Protein AF-A0A661KHV8-F1 (afdb_monomer_lite)

Sequence (163 aa):
MANWIISQITGVKIHDTGCGLKGYQASLVRGFPIPHGFHRFLPALFGVKGEEVAEVIVKDRRRQHGTSHYGLGRVFEVIRELLTIRFVIRDVRGWFERFKNLRLLTSVASLGCLFYLAISADKLSLAFFLLASILNLLCWTIYLNLGRFLRAQHEGVFKGKEI

pLDDT: mean 84.41, std 11.73, range [30.7, 95.81]

Radius of gyration: 20.06 Å; chains: 1; bounding box: 52×38×56 Å

Foldseek 3Di:
DLLVLLCVLLVADDPDLPDPDDDDDCVQPPLQFFAPPCSSCSCSQSVHHNVNDDDDDDDDDPDPDDDDPDDPVSVVSNVLCSLQVNVNSPPLVVVLVVLVVVLVVLVVQLVVLVVVCVPPVDPVSVVSNVVSVVSSVSSVSNNVVSVSSVCCSVVPRDPPPPD

Secondary structure (DSSP, 8-state):
-HHHHHHHHH----S-TT-S-----HHHHTT-PPPTTGGGGHHHHTT--GGG-------PPPP-SS-----THHHHHHHHHHHHHHHHHHHHHHHHHHHHHHHHHHHHHHHHHHHHHHHH--HHHHHHHHHHHHHHHHHHHHHHHHHHHHHHHHH-S------

Structure (mmCIF, N/CA/C/O backbone):
data_AF-A0A661KHV8-F1
#
_entry.id   AF-A0A661KHV8-F1
#
loop_
_atom_site.group_PDB
_atom_site.id
_atom_site.type_symbol
_atom_site.label_atom_id
_atom_site.label_alt_id
_atom_site.label_comp_id
_atom_site.label_asym_id
_atom_site.label_entity_id
_atom_site.label_seq_id
_atom_site.pdbx_PDB_ins_code
_atom_site.Cartn_x
_atom_site.Cartn_y
_atom_site.Cartn_z
_atom_site.occupancy
_atom_site.B_iso_or_equiv
_atom_site.auth_seq_id
_atom_site.auth_comp_id
_atom_site.auth_asym_id
_atom_site.auth_atom_id
_atom_site.pdbx_PDB_model_num
ATOM 1 N N . MET A 1 1 ? -18.100 -4.942 -7.232 1.00 59.50 1 MET A N 1
ATOM 2 C CA . MET A 1 1 ? -16.777 -5.402 -7.726 1.00 59.50 1 MET A CA 1
ATOM 3 C C . MET A 1 1 ? -15.635 -5.062 -6.766 1.00 59.50 1 MET A C 1
ATOM 5 O O . MET A 1 1 ? -14.955 -5.983 -6.343 1.00 59.50 1 MET A O 1
ATOM 9 N N . ALA A 1 2 ? -15.437 -3.801 -6.358 1.00 67.50 2 ALA A N 1
ATOM 10 C CA . ALA A 1 2 ? -14.323 -3.423 -5.470 1.00 67.50 2 ALA A CA 1
ATOM 11 C C . ALA A 1 2 ? -14.295 -4.178 -4.119 1.00 67.50 2 ALA A C 1
ATOM 13 O O . ALA A 1 2 ? -13.254 -4.719 -3.761 1.00 67.50 2 ALA A O 1
ATOM 14 N N . ASN A 1 3 ? -15.431 -4.304 -3.418 1.00 74.94 3 ASN A N 1
ATOM 15 C CA . ASN A 1 3 ? -15.501 -5.041 -2.141 1.00 74.94 3 ASN A CA 1
ATOM 16 C C . ASN A 1 3 ? -15.137 -6.527 -2.290 1.00 74.94 3 ASN A C 1
ATOM 18 O O . ASN A 1 3 ? -14.4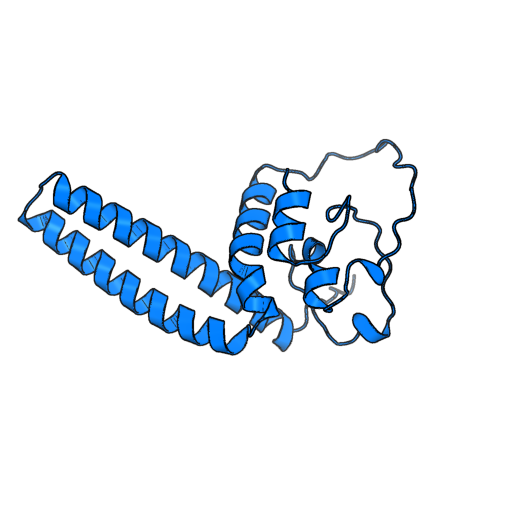59 -7.084 -1.432 1.00 74.94 3 ASN A O 1
ATOM 22 N N . TRP A 1 4 ? -15.505 -7.147 -3.415 1.00 73.88 4 TRP A N 1
ATOM 23 C CA . TRP A 1 4 ? -15.124 -8.528 -3.711 1.00 73.88 4 TRP A CA 1
ATOM 24 C C . TRP A 1 4 ? -13.603 -8.662 -3.851 1.00 73.88 4 TRP A C 1
ATOM 26 O O . TRP A 1 4 ? -13.004 -9.493 -3.176 1.00 73.88 4 TRP A O 1
ATOM 36 N N . ILE A 1 5 ? -12.958 -7.785 -4.629 1.00 73.00 5 ILE A N 1
ATOM 37 C CA . ILE A 1 5 ? -11.494 -7.784 -4.790 1.00 73.00 5 ILE A CA 1
ATOM 38 C C . ILE A 1 5 ? -10.799 -7.585 -3.437 1.00 73.00 5 ILE A C 1
ATOM 40 O O . ILE A 1 5 ? -9.853 -8.303 -3.119 1.00 73.00 5 ILE A O 1
ATOM 44 N N . ILE A 1 6 ? -11.289 -6.644 -2.625 1.00 75.69 6 ILE A N 1
ATOM 45 C CA . ILE A 1 6 ? -10.758 -6.396 -1.282 1.00 75.69 6 ILE A CA 1
ATOM 46 C C . ILE A 1 6 ? -10.872 -7.666 -0.438 1.00 75.69 6 ILE A C 1
ATOM 48 O O . ILE A 1 6 ? -9.860 -8.101 0.096 1.00 75.69 6 ILE A O 1
ATOM 52 N N . SER A 1 7 ? -12.043 -8.310 -0.401 1.00 77.19 7 SER A N 1
ATOM 53 C CA . SER A 1 7 ? -12.255 -9.540 0.374 1.00 77.19 7 SER A CA 1
ATOM 54 C C . SER A 1 7 ? -11.345 -10.698 -0.052 1.00 77.19 7 SER A C 1
ATOM 56 O O . SER A 1 7 ? -10.855 -11.434 0.797 1.00 77.19 7 SER A O 1
ATOM 58 N N . GLN A 1 8 ? -11.054 -10.839 -1.351 1.00 75.88 8 GLN A N 1
ATOM 59 C CA . GLN A 1 8 ? -10.126 -11.858 -1.858 1.00 75.88 8 GLN A CA 1
ATOM 60 C C . GLN A 1 8 ? -8.669 -11.543 -1.504 1.00 75.88 8 GLN A C 1
ATOM 62 O O . GLN A 1 8 ? -7.847 -12.438 -1.324 1.00 75.88 8 GLN A O 1
ATOM 67 N N . ILE A 1 9 ? -8.320 -10.259 -1.435 1.00 72.81 9 ILE A N 1
ATOM 68 C CA . ILE A 1 9 ? -6.963 -9.812 -1.126 1.00 72.81 9 ILE A CA 1
ATOM 69 C C . ILE A 1 9 ? -6.679 -9.866 0.373 1.00 72.81 9 ILE A C 1
ATOM 71 O O . ILE A 1 9 ? -5.558 -10.208 0.748 1.00 72.81 9 ILE A O 1
ATOM 75 N N . THR A 1 10 ? -7.665 -9.535 1.204 1.00 70.94 10 THR A N 1
ATOM 76 C CA . THR A 1 10 ? -7.538 -9.489 2.663 1.00 70.94 10 THR A CA 1
ATOM 77 C C . THR A 1 10 ? -7.944 -10.783 3.356 1.00 70.94 10 THR A C 1
ATOM 79 O O . THR A 1 10 ? -7.564 -10.986 4.502 1.00 70.94 10 THR A O 1
ATOM 82 N N . GLY A 1 11 ? -8.733 -11.638 2.702 1.00 75.38 11 GLY A N 1
ATOM 83 C CA . GLY A 1 11 ? -9.337 -12.824 3.315 1.00 75.38 11 GLY A CA 1
ATOM 84 C C . GLY A 1 11 ? -10.540 -12.519 4.218 1.00 75.38 11 GLY A C 1
ATOM 85 O O . GLY A 1 11 ? -11.152 -13.446 4.744 1.00 75.38 11 GLY A O 1
ATOM 86 N N . VAL A 1 12 ? -10.915 -11.244 4.385 1.00 77.81 12 VAL A N 1
ATOM 87 C CA . VAL A 1 12 ? -12.020 -10.828 5.259 1.00 77.81 12 VAL A CA 1
ATOM 88 C C . VAL A 1 12 ? -13.274 -10.592 4.419 1.00 77.81 12 VAL A C 1
ATOM 90 O O . VAL A 1 12 ? -13.327 -9.669 3.602 1.00 77.81 12 VAL A O 1
ATOM 93 N N . LYS A 1 13 ? -14.291 -11.440 4.602 1.00 78.75 13 LYS A N 1
ATOM 94 C CA . LYS A 1 13 ? -15.576 -11.343 3.894 1.00 78.75 13 LYS A CA 1
ATOM 95 C C . LYS A 1 13 ? -16.471 -10.304 4.576 1.00 78.75 13 LYS A C 1
ATOM 97 O O . LYS A 1 13 ? -17.017 -10.578 5.634 1.00 78.75 13 LYS A O 1
ATOM 102 N N . ILE A 1 14 ? -16.594 -9.126 3.966 1.00 79.75 14 ILE A N 1
ATOM 103 C CA . ILE A 1 14 ? -17.434 -8.002 4.417 1.00 79.75 14 ILE A CA 1
ATOM 104 C C . ILE A 1 14 ? -18.190 -7.475 3.194 1.00 79.75 14 ILE A C 1
ATOM 106 O O . ILE A 1 14 ? -17.586 -7.304 2.128 1.00 79.75 14 ILE A O 1
ATOM 110 N N . HIS A 1 15 ? -19.490 -7.214 3.330 1.00 79.38 15 HIS A N 1
ATOM 111 C CA . HIS A 1 15 ? -20.333 -6.712 2.246 1.00 79.38 15 HIS A CA 1
ATOM 112 C C . HIS A 1 15 ? -19.978 -5.266 1.889 1.00 79.38 15 HIS A C 1
ATOM 114 O O . HIS A 1 15 ? -19.849 -4.946 0.701 1.00 79.38 15 HIS A O 1
ATOM 120 N N . ASP A 1 16 ? -19.748 -4.412 2.895 1.00 79.25 16 ASP A N 1
ATOM 121 C CA . ASP A 1 16 ? -19.337 -3.018 2.705 1.00 79.25 16 ASP A CA 1
ATOM 122 C C . ASP A 1 16 ? -18.099 -2.608 3.521 1.00 79.25 16 ASP A C 1
ATOM 124 O O . ASP A 1 16 ? -18.160 -2.108 4.644 1.00 79.25 16 ASP A O 1
ATOM 128 N N . THR A 1 17 ? -16.929 -2.748 2.896 1.00 75.50 17 THR A N 1
ATOM 129 C CA . THR A 1 17 ? -15.655 -2.280 3.471 1.00 75.50 17 THR A CA 1
ATOM 130 C C . THR A 1 17 ? -15.482 -0.757 3.418 1.00 75.50 17 THR A C 1
ATOM 132 O O . THR A 1 17 ? -14.617 -0.215 4.119 1.00 75.50 17 THR A O 1
ATOM 135 N N . GLY A 1 18 ? -16.277 -0.069 2.592 1.00 74.69 18 GLY A N 1
ATOM 136 C CA . GLY A 1 18 ? -16.226 1.372 2.360 1.00 74.69 18 GLY A CA 1
ATOM 137 C C . GLY A 1 18 ? -17.076 2.192 3.329 1.00 74.69 18 GLY A C 1
ATOM 138 O O . GLY A 1 18 ? -16.892 3.408 3.383 1.00 74.69 18 GLY A O 1
ATOM 139 N N . CYS A 1 19 ? -17.950 1.547 4.108 1.00 78.94 19 CYS A N 1
ATOM 140 C CA . CYS A 1 19 ? -18.758 2.207 5.128 1.00 78.94 19 CYS A CA 1
ATOM 141 C C . CYS A 1 19 ? -17.875 2.996 6.110 1.00 78.94 19 CYS A C 1
ATOM 143 O O . CYS A 1 19 ? -16.889 2.480 6.641 1.00 78.94 19 CYS A O 1
ATOM 145 N N . GLY A 1 20 ? -18.223 4.263 6.349 1.00 75.56 20 GLY A N 1
ATOM 146 C CA . GLY A 1 20 ? -17.497 5.134 7.278 1.00 75.56 20 GLY A CA 1
ATOM 147 C C . GLY A 1 20 ? -17.812 4.867 8.751 1.00 75.56 20 GLY A C 1
ATOM 148 O O . GLY A 1 20 ? -17.026 5.243 9.617 1.00 75.56 20 GLY A O 1
ATOM 149 N N . LEU A 1 21 ? -18.938 4.209 9.044 1.00 84.38 21 LEU A N 1
ATOM 150 C CA . LEU A 1 21 ? -19.357 3.887 10.403 1.00 84.38 21 LEU A CA 1
ATOM 151 C C . LEU A 1 21 ? -18.819 2.505 10.789 1.00 84.38 21 LEU A C 1
ATOM 153 O O . LEU A 1 21 ? -19.332 1.484 10.339 1.00 84.38 21 LEU A O 1
ATOM 157 N N . LYS A 1 22 ? -17.767 2.476 11.612 1.00 87.38 22 LYS A N 1
ATOM 158 C CA . LYS A 1 22 ? -17.144 1.238 12.099 1.00 87.38 22 LYS A CA 1
ATOM 159 C C . LYS A 1 22 ? -16.851 1.350 13.591 1.00 87.38 22 LYS A C 1
ATOM 161 O O . LYS A 1 22 ? -16.348 2.378 14.039 1.00 87.38 22 LYS A O 1
ATOM 166 N N . GLY A 1 23 ? -17.132 0.286 14.336 1.00 88.06 23 GLY A N 1
ATOM 167 C CA . GLY A 1 23 ? -16.769 0.148 15.745 1.00 88.06 23 GLY A CA 1
ATOM 168 C C . GLY A 1 23 ? -15.709 -0.935 15.916 1.00 88.06 23 GLY A C 1
ATOM 169 O O . GLY A 1 23 ? -15.825 -2.002 15.322 1.00 88.06 23 GLY A O 1
ATOM 170 N N . TYR A 1 24 ? -14.686 -0.663 16.724 1.00 87.75 24 TYR A N 1
ATOM 171 C CA . TYR A 1 24 ? -13.651 -1.631 17.092 1.00 87.75 24 TYR A CA 1
ATOM 172 C C . TYR A 1 24 ? -13.435 -1.587 18.600 1.00 87.75 24 TYR A C 1
ATOM 174 O O . TYR A 1 24 ? -13.586 -0.533 19.223 1.00 87.75 24 TYR A O 1
ATOM 182 N N . GLN A 1 25 ? -13.040 -2.716 19.186 1.00 86.56 25 GLN A N 1
ATOM 183 C CA . GLN A 1 25 ? -12.597 -2.725 20.575 1.00 86.56 25 GLN A CA 1
ATOM 184 C C . GLN A 1 25 ? -11.349 -1.851 20.733 1.00 86.56 25 GLN A C 1
ATOM 186 O O . GLN A 1 25 ? -10.440 -1.887 19.902 1.00 86.56 25 GLN A O 1
ATOM 191 N N . ALA A 1 26 ? -11.282 -1.086 21.824 1.00 87.62 26 ALA A N 1
ATOM 192 C CA . ALA A 1 26 ? -10.161 -0.184 22.078 1.00 87.62 26 ALA A CA 1
ATOM 193 C C . ALA A 1 26 ? -8.812 -0.922 22.132 1.00 87.62 26 ALA A C 1
ATOM 195 O O . ALA A 1 26 ? -7.803 -0.370 21.703 1.00 87.62 26 ALA A O 1
ATOM 196 N N . SER A 1 27 ? -8.801 -2.167 22.615 1.00 86.81 27 SER A N 1
ATOM 197 C CA . SER A 1 27 ? -7.626 -3.047 22.647 1.00 86.81 27 SER A CA 1
ATOM 198 C C . SER A 1 27 ? -7.033 -3.321 21.261 1.00 86.81 27 SER A C 1
ATOM 200 O O . SER A 1 27 ? -5.818 -3.425 21.153 1.00 86.81 27 SER A O 1
ATOM 202 N N . LEU A 1 28 ? -7.859 -3.391 20.210 1.00 83.94 28 LEU A N 1
ATOM 203 C CA . LEU A 1 28 ? -7.410 -3.648 18.834 1.00 83.94 28 LEU A CA 1
ATOM 204 C C . LEU A 1 28 ? -6.793 -2.410 18.174 1.00 83.94 28 LEU A C 1
ATOM 206 O O . LEU A 1 28 ? -5.876 -2.523 17.369 1.00 83.94 28 LEU A O 1
ATOM 210 N N . VAL A 1 29 ? -7.309 -1.221 18.495 1.00 83.88 29 VAL A N 1
ATOM 211 C CA . VAL A 1 29 ? -6.920 0.029 17.817 1.00 83.88 29 VAL A CA 1
ATOM 212 C C . VAL A 1 29 ? -5.779 0.746 18.543 1.00 83.88 29 VAL A C 1
ATOM 214 O O . VAL A 1 29 ? -5.012 1.496 17.933 1.00 83.88 29 VAL A O 1
ATOM 217 N N . ARG A 1 30 ? -5.663 0.555 19.862 1.00 81.25 30 ARG A N 1
ATOM 218 C CA . ARG A 1 30 ? -4.691 1.271 20.692 1.00 81.25 30 ARG A CA 1
ATOM 219 C C . ARG A 1 30 ? -3.263 0.927 20.260 1.00 81.25 30 ARG A C 1
ATOM 221 O O . ARG A 1 30 ? -2.869 -0.230 20.258 1.00 81.25 30 ARG A O 1
ATOM 228 N N . GLY A 1 31 ? -2.481 1.956 19.935 1.00 74.88 31 GLY A N 1
ATOM 229 C CA . GLY A 1 31 ? -1.071 1.808 19.558 1.00 74.88 31 GLY A CA 1
ATOM 230 C C . GLY A 1 31 ? -0.826 1.421 18.098 1.00 74.88 31 GLY A C 1
ATOM 231 O O . GLY A 1 31 ? 0.326 1.220 17.733 1.00 74.88 31 GLY A O 1
ATOM 232 N N . PHE A 1 32 ? -1.866 1.363 17.255 1.00 80.19 32 PHE A N 1
ATOM 233 C CA . PHE A 1 32 ? -1.724 1.042 15.834 1.00 80.19 32 PHE A CA 1
ATOM 234 C C . PHE A 1 32 ? -2.086 2.247 14.947 1.00 80.19 32 PHE A C 1
ATOM 236 O O . PHE A 1 32 ? -3.223 2.383 14.491 1.00 80.19 32 PHE A O 1
ATOM 243 N N . PRO A 1 33 ? -1.151 3.181 14.708 1.00 83.56 33 PRO A N 1
ATOM 244 C CA . PRO A 1 33 ? -1.412 4.356 13.883 1.00 83.56 33 PRO A CA 1
ATOM 245 C C . PRO A 1 33 ? -1.581 3.967 12.400 1.00 83.56 33 PRO A C 1
ATOM 247 O O . PRO A 1 33 ? -0.660 3.467 11.762 1.00 83.56 33 PRO A O 1
ATOM 250 N N . ILE A 1 34 ? -2.758 4.215 11.810 1.00 85.62 34 ILE A N 1
ATOM 251 C CA . ILE A 1 34 ? -3.059 3.852 10.409 1.00 85.62 34 ILE A CA 1
ATOM 252 C C . ILE A 1 34 ? -2.981 5.064 9.468 1.00 85.62 34 ILE A C 1
ATOM 254 O O . ILE A 1 34 ? -3.773 5.990 9.618 1.00 85.62 34 ILE A O 1
ATOM 258 N N . PRO A 1 35 ? -2.102 5.080 8.449 1.00 85.69 35 PRO A N 1
ATOM 259 C CA . PRO A 1 35 ? -2.026 6.196 7.503 1.00 85.69 35 PRO A CA 1
ATOM 260 C C . PRO A 1 35 ? -3.336 6.410 6.727 1.00 85.69 35 PRO A C 1
ATOM 262 O O . PRO A 1 35 ? -4.096 5.473 6.462 1.00 85.69 35 PRO A O 1
ATOM 265 N N . HIS A 1 36 ? -3.563 7.648 6.272 1.00 83.00 36 HIS A N 1
ATOM 266 C CA . HIS A 1 36 ? -4.726 8.001 5.452 1.00 83.00 36 HIS A CA 1
ATOM 267 C C . HIS A 1 36 ? -4.909 7.050 4.251 1.00 83.00 36 HIS A C 1
ATOM 269 O O . HIS A 1 36 ? -3.955 6.730 3.538 1.00 83.00 36 HIS A O 1
A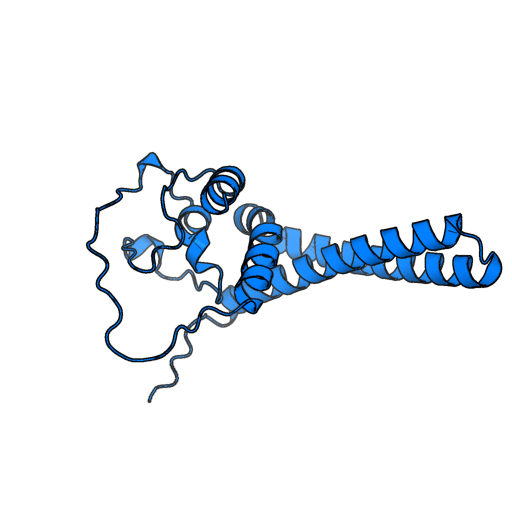TOM 275 N N . GLY A 1 37 ? -6.162 6.639 4.026 1.00 82.81 37 GLY A N 1
ATOM 276 C CA . GLY A 1 37 ? -6.594 5.744 2.943 1.00 82.81 37 GLY A CA 1
ATOM 277 C C . GLY A 1 37 ? -6.662 4.252 3.310 1.00 82.81 37 GLY A C 1
ATOM 278 O O . GLY A 1 37 ? -7.577 3.557 2.865 1.00 82.81 37 GLY A O 1
ATOM 279 N N . PHE A 1 38 ? -5.845 3.788 4.264 1.00 87.00 38 PHE A N 1
ATOM 280 C CA . PHE A 1 38 ? -5.846 2.385 4.711 1.00 87.00 38 PHE A CA 1
ATOM 281 C C . PHE A 1 38 ? -7.043 1.990 5.602 1.00 87.00 38 PHE A C 1
ATOM 283 O O . PHE A 1 38 ? -7.219 0.814 5.911 1.00 87.00 38 PHE A O 1
ATOM 290 N N . HIS A 1 39 ? -7.920 2.936 5.957 1.00 84.19 39 HIS A N 1
ATOM 291 C CA . HIS A 1 39 ? -9.123 2.726 6.784 1.00 84.19 39 HIS A CA 1
ATOM 292 C C . HIS A 1 39 ? -10.111 1.671 6.225 1.00 84.19 39 HIS A C 1
ATOM 294 O O . HIS A 1 39 ? -10.949 1.115 6.942 1.00 84.19 39 HIS A O 1
ATOM 300 N N . ARG A 1 40 ? -10.026 1.373 4.925 1.00 83.19 40 ARG A N 1
ATOM 301 C CA . ARG A 1 40 ? -10.810 0.314 4.267 1.00 83.19 40 ARG A CA 1
ATOM 302 C C . ARG A 1 40 ? -10.315 -1.090 4.604 1.00 83.19 40 ARG A C 1
ATOM 304 O O . ARG A 1 40 ? -11.104 -2.026 4.618 1.00 83.19 40 ARG A O 1
ATOM 311 N N . PHE A 1 41 ? -9.036 -1.212 4.943 1.00 86.69 41 PHE A N 1
ATOM 312 C CA . PHE A 1 41 ? -8.358 -2.476 5.216 1.00 86.69 41 PHE A CA 1
ATOM 313 C C . PHE A 1 41 ? -8.152 -2.728 6.714 1.00 86.69 41 PHE A C 1
ATOM 315 O O . PHE A 1 41 ? -7.433 -3.652 7.068 1.00 86.69 41 PHE A O 1
ATOM 322 N N . LEU A 1 42 ? -8.780 -1.938 7.595 1.00 87.06 42 LEU A N 1
ATOM 323 C CA . LEU A 1 42 ? -8.640 -2.076 9.052 1.00 87.06 42 LEU A CA 1
ATOM 324 C C . LEU A 1 42 ? -8.897 -3.494 9.569 1.00 87.06 42 LEU A C 1
ATOM 326 O O . LEU A 1 42 ? -8.045 -3.974 10.308 1.00 87.06 42 LEU A O 1
ATOM 330 N N . PRO A 1 43 ? -9.973 -4.202 9.162 1.00 85.88 43 PRO A N 1
ATOM 331 C CA . PRO A 1 43 ? -10.191 -5.569 9.634 1.00 85.88 43 PRO A CA 1
ATOM 332 C C . PRO A 1 43 ? -9.006 -6.478 9.296 1.00 85.88 43 PRO A C 1
ATOM 334 O O . PRO A 1 43 ? -8.520 -7.217 10.140 1.00 85.88 43 PRO A O 1
ATOM 337 N N . ALA A 1 44 ? -8.471 -6.337 8.083 1.00 86.31 44 ALA A N 1
ATOM 338 C CA . ALA A 1 44 ? -7.326 -7.106 7.617 1.00 86.31 44 ALA A CA 1
ATOM 339 C C . ALA A 1 44 ? -6.026 -6.741 8.349 1.00 86.31 44 ALA A C 1
ATOM 341 O O . ALA A 1 44 ? -5.223 -7.615 8.651 1.00 86.31 44 ALA A O 1
ATOM 342 N N . LEU A 1 45 ? -5.820 -5.451 8.637 1.00 87.12 45 LEU A N 1
ATOM 343 C CA . LEU A 1 45 ? -4.655 -4.958 9.376 1.00 87.12 45 LEU A CA 1
ATOM 344 C C . LEU A 1 45 ? -4.661 -5.418 10.834 1.00 87.12 45 LEU A C 1
ATOM 346 O O . LEU A 1 45 ? -3.606 -5.735 11.370 1.00 87.12 45 LEU A O 1
ATOM 350 N N . PHE A 1 46 ? -5.837 -5.482 11.455 1.00 87.06 46 PHE A N 1
ATOM 351 C CA . PHE A 1 46 ? -6.008 -5.991 12.814 1.00 87.06 46 PHE A CA 1
ATOM 352 C C . PHE A 1 46 ? -6.058 -7.524 12.884 1.00 87.06 46 PHE A C 1
ATOM 354 O O . PHE A 1 46 ? -6.195 -8.072 13.972 1.00 87.06 46 PHE A O 1
ATOM 361 N N . GLY A 1 47 ? -5.953 -8.222 11.747 1.00 83.75 47 GLY A N 1
ATOM 362 C CA . GLY A 1 47 ? -6.029 -9.684 11.694 1.00 83.75 47 GLY A CA 1
ATOM 363 C C . GLY A 1 47 ? -7.412 -10.250 12.031 1.00 83.75 47 GLY A C 1
ATOM 364 O O . GLY A 1 47 ? -7.517 -11.437 12.325 1.00 83.75 47 GLY A O 1
ATOM 365 N N . VAL A 1 48 ? -8.456 -9.419 11.978 1.00 84.25 48 VAL A N 1
ATOM 366 C CA . VAL A 1 48 ? -9.838 -9.797 12.284 1.00 84.25 48 VAL A CA 1
ATOM 367 C C . VAL A 1 48 ? -10.375 -10.678 11.162 1.00 84.25 48 VAL A C 1
ATOM 369 O O . VAL A 1 48 ? -10.343 -10.308 9.982 1.00 84.25 48 VAL A O 1
ATOM 372 N N . LYS A 1 49 ? -10.894 -11.845 11.524 1.00 80.31 49 LYS A N 1
ATOM 373 C CA . LYS A 1 49 ? -11.536 -12.776 10.597 1.00 80.31 49 LYS A CA 1
ATOM 374 C C . LYS A 1 49 ? -12.964 -12.336 10.304 1.00 80.31 49 LYS A C 1
ATOM 376 O O . LYS A 1 49 ? -13.609 -11.679 11.110 1.00 80.31 49 LYS A O 1
A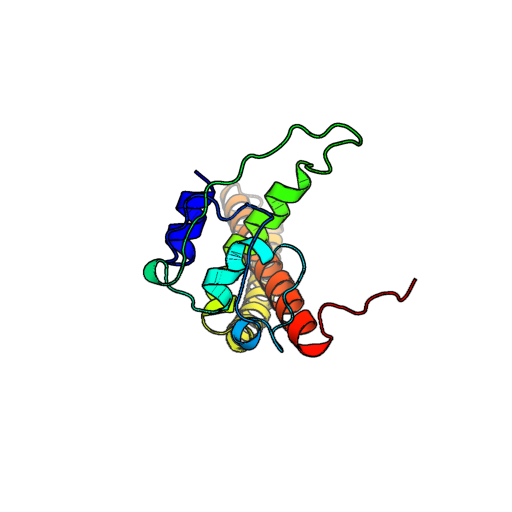TOM 381 N N . GLY A 1 50 ? -13.499 -12.746 9.152 1.00 76.31 50 GLY A N 1
ATOM 382 C CA . GLY A 1 50 ? -14.874 -12.394 8.768 1.00 76.31 50 GLY A CA 1
ATOM 383 C C . GLY A 1 50 ? -15.933 -12.839 9.788 1.00 76.31 50 GLY A C 1
ATOM 384 O O . GLY A 1 50 ? -16.927 -12.152 9.963 1.00 76.31 50 GLY A O 1
ATOM 385 N N . GLU A 1 51 ? -15.692 -13.945 10.494 1.00 80.06 51 GLU A N 1
ATOM 386 C CA . GLU A 1 51 ? -16.566 -14.481 11.552 1.00 80.06 51 GLU A CA 1
ATOM 387 C C . GLU A 1 51 ? -16.571 -13.652 12.848 1.00 80.06 51 GLU A C 1
ATOM 389 O O . GLU A 1 51 ? -17.510 -13.737 13.632 1.00 80.06 51 GLU A O 1
ATOM 394 N N . GLU A 1 52 ? -15.557 -12.810 13.053 1.00 83.75 52 GLU A N 1
ATOM 395 C CA . GLU A 1 52 ? -15.450 -11.892 14.193 1.00 83.75 52 GLU A CA 1
ATOM 396 C C . GLU A 1 52 ? -16.104 -10.528 13.897 1.00 83.75 52 GLU A C 1
ATOM 398 O O . GLU A 1 52 ? -16.109 -9.634 14.747 1.00 83.75 52 GLU A O 1
ATOM 403 N N . VAL A 1 53 ? -16.652 -10.345 12.688 1.00 86.31 53 VAL A N 1
ATOM 404 C CA . VAL A 1 53 ? -17.291 -9.105 12.238 1.00 86.31 53 VAL A CA 1
ATOM 405 C C . VAL A 1 53 ? -18.805 -9.281 12.203 1.00 86.31 53 VAL A C 1
ATOM 407 O O . VAL A 1 53 ? -19.330 -10.150 11.513 1.00 86.31 53 VAL A O 1
ATOM 410 N N . ALA A 1 54 ? -19.516 -8.391 12.892 1.00 87.38 54 ALA A N 1
ATOM 411 C CA . ALA A 1 54 ? -20.960 -8.243 12.761 1.00 87.38 54 ALA A CA 1
ATOM 412 C C . ALA A 1 54 ? -21.285 -6.999 11.922 1.00 87.38 54 ALA A C 1
ATOM 414 O O . ALA A 1 54 ? -20.781 -5.907 12.192 1.00 87.38 54 ALA A O 1
ATOM 415 N N . GLU A 1 55 ? -22.146 -7.153 10.917 1.00 87.50 55 GLU A N 1
ATOM 416 C CA . GLU A 1 55 ? -22.667 -6.036 10.129 1.00 87.50 55 GLU A CA 1
ATOM 417 C C . GLU A 1 55 ? -24.056 -5.644 10.631 1.00 87.50 55 GLU A C 1
ATOM 419 O O . GLU A 1 55 ? -24.953 -6.477 10.753 1.00 87.50 55 GLU A O 1
ATOM 424 N N . VAL A 1 56 ? -24.238 -4.356 10.911 1.00 88.31 56 VAL A N 1
ATOM 425 C CA . VAL A 1 56 ? -25.519 -3.795 11.344 1.00 88.31 56 VAL A CA 1
ATOM 426 C C . VAL A 1 56 ? -26.048 -2.904 10.232 1.00 88.31 56 VAL A C 1
ATOM 428 O O . VAL A 1 56 ? -25.354 -1.995 9.773 1.00 88.31 56 VAL A O 1
ATOM 431 N N . ILE A 1 57 ? -27.284 -3.154 9.799 1.00 87.19 57 ILE A N 1
ATOM 432 C CA . ILE A 1 57 ? -27.939 -2.330 8.783 1.00 87.19 57 ILE A CA 1
ATOM 433 C C . ILE A 1 57 ? -28.164 -0.936 9.365 1.00 87.19 57 ILE A C 1
ATOM 435 O O . ILE A 1 57 ? -28.862 -0.765 10.364 1.00 87.19 57 ILE A O 1
ATOM 439 N N . VAL A 1 58 ? -27.599 0.070 8.706 1.00 84.88 58 VAL A N 1
ATOM 440 C CA . VAL A 1 58 ? -27.791 1.475 9.060 1.00 84.88 58 VAL A CA 1
ATOM 441 C C . VAL A 1 58 ? -28.545 2.202 7.960 1.00 84.88 58 VAL A C 1
ATOM 443 O O . VAL A 1 58 ? -28.332 1.973 6.770 1.00 84.88 58 VAL A O 1
ATOM 446 N N . LYS A 1 59 ? -29.450 3.096 8.361 1.00 85.50 59 LYS A N 1
ATOM 447 C CA . LYS A 1 59 ? -30.201 3.933 7.426 1.00 85.50 59 LYS A CA 1
ATOM 448 C C . LYS A 1 59 ? -29.363 5.155 7.062 1.00 85.50 59 LYS A C 1
ATOM 450 O O . LYS A 1 59 ? -29.325 6.121 7.826 1.00 85.50 59 LYS A O 1
ATOM 455 N N . ASP A 1 60 ? -28.708 5.106 5.904 1.00 79.31 60 ASP A N 1
ATOM 456 C CA . ASP A 1 60 ? -27.983 6.259 5.370 1.00 79.31 60 ASP A CA 1
ATOM 457 C C . ASP A 1 60 ? -28.977 7.375 5.005 1.00 79.31 60 ASP A C 1
ATOM 459 O O . ASP A 1 60 ? -30.007 7.145 4.360 1.00 79.31 60 ASP A O 1
ATOM 463 N N . ARG A 1 61 ? -28.713 8.592 5.485 1.00 83.00 61 ARG A N 1
ATOM 464 C CA . ARG A 1 61 ? -29.577 9.755 5.261 1.00 83.00 61 ARG A CA 1
ATOM 465 C C . ARG A 1 61 ? -28.982 10.583 4.139 1.00 83.00 61 ARG A C 1
ATOM 467 O O . ARG A 1 61 ? -27.789 10.874 4.127 1.00 83.00 61 ARG A O 1
ATOM 474 N N . ARG A 1 62 ? -29.832 11.042 3.221 1.00 80.31 62 ARG A N 1
ATOM 475 C CA . ARG A 1 62 ? -29.389 11.915 2.132 1.00 80.31 62 ARG A CA 1
ATOM 476 C C . ARG A 1 62 ? -28.731 13.171 2.711 1.00 80.31 62 ARG A C 1
ATOM 478 O O . ARG A 1 62 ? -29.319 13.851 3.551 1.00 80.31 62 ARG A O 1
ATOM 485 N N . ARG A 1 63 ? -27.514 13.472 2.248 1.00 81.62 63 ARG A N 1
ATOM 486 C CA . ARG A 1 63 ? -26.778 14.689 2.615 1.00 81.62 63 ARG A CA 1
ATOM 487 C C . ARG A 1 63 ? -27.648 15.918 2.325 1.00 81.62 63 ARG A C 1
ATOM 489 O O . ARG A 1 63 ? -28.108 16.075 1.198 1.00 81.62 63 ARG A O 1
ATOM 496 N N . GLN A 1 64 ? -27.856 16.765 3.334 1.00 85.56 64 GLN A N 1
ATOM 497 C CA . GLN A 1 64 ? -28.672 17.983 3.219 1.00 85.56 64 GLN A CA 1
ATOM 498 C C . GLN A 1 64 ? -27.850 19.215 2.801 1.00 85.56 64 GLN A C 1
ATOM 500 O O . GLN A 1 64 ? -28.379 20.095 2.136 1.00 85.56 64 GLN A O 1
ATOM 505 N N . HIS A 1 65 ? -26.556 19.261 3.144 1.00 86.06 65 HIS A N 1
ATOM 506 C CA . HIS A 1 65 ? -25.672 20.406 2.893 1.00 86.06 65 HIS A CA 1
ATOM 507 C C . HIS A 1 65 ? -24.260 19.953 2.483 1.00 86.06 65 HIS A C 1
ATOM 509 O O . HIS A 1 65 ? -23.808 18.879 2.890 1.00 86.06 65 HIS A O 1
ATOM 515 N N . GLY A 1 66 ? -23.554 20.789 1.714 1.00 82.88 66 GLY A N 1
ATOM 516 C CA . GLY A 1 66 ? -22.176 20.556 1.261 1.00 82.88 66 GLY A CA 1
ATOM 517 C C . GLY A 1 66 ? -22.055 19.731 -0.026 1.00 82.88 66 GLY A C 1
ATOM 518 O O . GLY A 1 66 ? -23.003 19.090 -0.482 1.00 82.88 66 GLY A O 1
ATOM 519 N N . THR A 1 67 ? -20.864 19.743 -0.624 1.00 75.50 67 THR A N 1
ATOM 520 C CA . THR A 1 67 ? -20.544 18.984 -1.840 1.00 75.50 67 THR A CA 1
ATOM 521 C C . THR A 1 67 ? -19.846 17.667 -1.506 1.00 75.50 67 THR A C 1
ATOM 523 O O . THR A 1 67 ? -19.281 17.465 -0.431 1.00 75.50 67 THR A O 1
ATOM 526 N N . SER A 1 68 ? -19.928 16.707 -2.425 1.00 68.88 68 SER A N 1
ATOM 527 C CA . SER A 1 68 ? -19.246 15.426 -2.266 1.00 68.88 68 SER A CA 1
ATOM 528 C C . SER A 1 68 ? -17.740 15.602 -2.474 1.00 68.88 68 SER A C 1
ATOM 530 O O . SER A 1 68 ? -17.312 15.960 -3.565 1.00 68.88 68 SER A O 1
ATOM 532 N N . HIS A 1 69 ? -16.925 15.268 -1.471 1.00 65.81 69 HIS A N 1
ATOM 533 C CA . HIS A 1 69 ? -15.460 15.191 -1.607 1.00 65.81 69 HIS A CA 1
ATOM 534 C C . HIS A 1 69 ? -14.983 13.917 -2.339 1.00 65.81 69 HIS A C 1
ATOM 536 O O . HIS A 1 69 ? -13.803 13.564 -2.295 1.00 65.81 69 HIS A O 1
ATOM 542 N N . TYR A 1 70 ? -15.889 13.175 -2.982 1.00 66.44 70 TYR A N 1
ATOM 543 C CA . TYR A 1 70 ? -15.538 12.006 -3.784 1.00 66.44 70 TYR A CA 1
ATOM 544 C C . TYR A 1 70 ? -15.082 12.446 -5.178 1.00 66.44 70 TYR A C 1
ATOM 546 O O . TYR A 1 70 ? -15.897 12.657 -6.069 1.00 66.44 70 TYR A O 1
ATOM 554 N N . GLY A 1 71 ? -13.767 12.587 -5.350 1.00 68.19 71 GLY A N 1
ATOM 555 C CA . GLY A 1 71 ? -13.130 12.830 -6.646 1.00 68.19 71 GLY A CA 1
ATOM 556 C C . GLY A 1 71 ? -12.505 11.571 -7.254 1.00 68.19 71 GLY A C 1
ATOM 557 O O . GLY A 1 71 ? -12.218 10.598 -6.551 1.00 68.19 71 GLY A O 1
ATOM 558 N N . LEU A 1 72 ? -12.214 11.621 -8.559 1.00 73.06 72 LEU A N 1
ATOM 559 C CA . LEU A 1 72 ? -11.534 10.547 -9.303 1.00 73.06 72 LEU A CA 1
ATOM 560 C C . LEU A 1 72 ? -10.152 10.192 -8.725 1.00 73.06 72 LEU A C 1
ATOM 562 O O . LEU A 1 72 ? -9.734 9.038 -8.796 1.00 73.06 72 LEU A O 1
ATOM 566 N N . GLY A 1 73 ? -9.473 11.142 -8.069 1.00 74.44 73 GLY A N 1
ATOM 567 C CA . GLY A 1 73 ? -8.191 10.902 -7.394 1.00 74.44 73 GLY A CA 1
ATOM 568 C C . GLY A 1 73 ? -8.238 9.770 -6.358 1.00 74.44 73 GLY A C 1
ATOM 569 O O . GLY A 1 73 ? -7.264 9.038 -6.193 1.00 74.44 73 GLY A O 1
ATOM 570 N N . ARG A 1 74 ? -9.400 9.539 -5.732 1.00 76.25 74 ARG A N 1
ATOM 571 C CA . ARG A 1 74 ? -9.578 8.482 -4.728 1.00 76.25 74 ARG A CA 1
ATOM 572 C C . ARG A 1 74 ? -9.468 7.074 -5.318 1.00 76.25 74 ARG A C 1
ATOM 574 O O . ARG A 1 74 ? -9.102 6.153 -4.595 1.00 76.25 74 ARG A O 1
ATOM 581 N N . VAL A 1 75 ? -9.743 6.891 -6.611 1.00 81.19 75 VAL A N 1
ATOM 582 C CA . VAL A 1 75 ? -9.572 5.591 -7.282 1.00 81.19 75 VAL A CA 1
ATOM 583 C C . VAL A 1 75 ? -8.092 5.207 -7.323 1.00 81.19 75 VAL A C 1
ATOM 585 O O . VAL A 1 75 ? -7.736 4.087 -6.960 1.00 81.19 75 VAL A O 1
ATOM 588 N N . PHE A 1 76 ? -7.215 6.151 -7.671 1.00 82.75 76 PHE A N 1
ATOM 589 C CA . PHE A 1 76 ? -5.768 5.923 -7.690 1.00 82.75 76 PHE A CA 1
ATOM 590 C C . PHE A 1 76 ? -5.202 5.654 -6.291 1.00 82.75 76 PHE A C 1
ATOM 592 O O . PHE A 1 76 ? -4.342 4.785 -6.133 1.00 82.75 76 PHE A O 1
ATOM 599 N N . GLU A 1 77 ? -5.712 6.341 -5.263 1.00 83.88 77 GLU A N 1
ATOM 600 C CA . GLU A 1 77 ? -5.35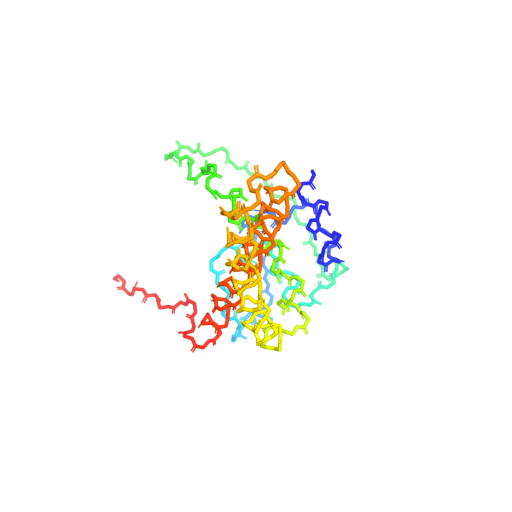1 6.060 -3.867 1.00 83.88 77 GLU A CA 1
ATOM 601 C C . GLU A 1 77 ? -5.691 4.618 -3.474 1.00 83.88 77 GLU A C 1
ATOM 603 O O . GLU A 1 77 ? -4.832 3.913 -2.940 1.00 83.88 77 GLU A O 1
ATOM 608 N N . VAL A 1 78 ? -6.909 4.166 -3.804 1.00 84.00 78 VAL A N 1
ATOM 609 C CA . VAL A 1 78 ? -7.373 2.799 -3.520 1.00 84.00 78 VAL A CA 1
ATOM 610 C C . VAL A 1 78 ? -6.505 1.768 -4.226 1.00 84.00 78 VAL A C 1
ATOM 612 O O . VAL A 1 78 ? -6.083 0.807 -3.592 1.00 84.00 78 VAL A O 1
ATOM 615 N N . ILE A 1 79 ? -6.210 1.958 -5.516 1.00 87.38 79 ILE A N 1
ATOM 616 C CA . ILE A 1 79 ? -5.381 1.019 -6.287 1.00 87.38 79 ILE A CA 1
ATOM 617 C C . ILE A 1 79 ? -3.989 0.906 -5.664 1.00 87.38 79 ILE A C 1
ATOM 619 O O . ILE A 1 79 ? -3.504 -0.201 -5.431 1.00 87.38 79 ILE A O 1
ATOM 623 N N . ARG A 1 80 ? -3.360 2.037 -5.327 1.00 90.00 80 ARG A N 1
ATOM 624 C CA . ARG A 1 80 ? -2.040 2.051 -4.684 1.00 90.00 80 ARG A CA 1
ATOM 625 C C . ARG A 1 80 ? -2.051 1.282 -3.359 1.00 90.00 80 ARG A C 1
ATOM 627 O O . ARG A 1 80 ? -1.123 0.526 -3.072 1.00 90.00 80 ARG A O 1
ATOM 634 N N . GLU A 1 81 ? -3.090 1.460 -2.550 1.00 89.94 81 GLU A N 1
ATOM 635 C CA . GLU A 1 81 ? -3.254 0.761 -1.270 1.00 89.94 81 GLU A CA 1
ATOM 636 C C . GLU A 1 81 ? -3.486 -0.734 -1.455 1.00 89.94 81 GLU A C 1
ATOM 638 O O . GLU A 1 81 ? -2.831 -1.536 -0.793 1.00 89.94 81 GLU A O 1
ATOM 643 N N . LEU A 1 82 ? -4.321 -1.109 -2.418 1.00 89.25 82 LEU A N 1
ATOM 644 C CA . LEU A 1 82 ? -4.621 -2.495 -2.749 1.00 89.25 82 LEU A CA 1
ATOM 645 C C . LEU A 1 82 ? -3.388 -3.264 -3.249 1.00 89.25 82 LEU A C 1
ATOM 647 O O . LEU A 1 82 ? -3.187 -4.415 -2.872 1.00 89.25 82 LEU A O 1
ATOM 651 N N . LEU A 1 83 ? -2.530 -2.622 -4.047 1.00 90.69 83 LEU A N 1
ATOM 652 C CA . LEU A 1 83 ? -1.257 -3.207 -4.485 1.00 90.69 83 LEU A CA 1
ATOM 653 C C . LEU A 1 83 ? -0.294 -3.450 -3.316 1.00 90.69 83 LEU A C 1
ATOM 655 O O . LEU A 1 83 ? 0.550 -4.338 -3.379 1.00 90.69 83 LEU A O 1
ATOM 659 N N . THR A 1 84 ? -0.415 -2.662 -2.247 1.00 92.25 84 THR A N 1
ATOM 660 C CA . THR A 1 84 ? 0.553 -2.654 -1.144 1.00 92.25 84 THR A CA 1
ATOM 661 C C . THR A 1 84 ? 0.096 -3.479 0.061 1.00 92.25 84 THR A C 1
ATOM 663 O O . THR A 1 84 ? 0.928 -4.022 0.785 1.00 92.25 84 THR A O 1
ATOM 666 N N . ILE A 1 85 ? -1.217 -3.604 0.287 1.00 90.50 85 ILE A N 1
ATOM 667 C CA . ILE A 1 85 ? -1.785 -4.147 1.530 1.00 90.50 85 ILE A CA 1
ATOM 668 C C . ILE A 1 85 ? -1.312 -5.569 1.848 1.00 90.50 85 ILE A C 1
ATOM 670 O O . ILE A 1 85 ? -1.027 -5.871 3.003 1.00 90.50 85 ILE A O 1
ATOM 674 N N . ARG A 1 86 ? -1.138 -6.427 0.834 1.00 89.94 86 ARG A N 1
ATOM 675 C CA . ARG A 1 86 ? -0.640 -7.801 1.031 1.00 89.94 86 ARG A CA 1
ATOM 676 C C . ARG A 1 86 ? 0.751 -7.832 1.661 1.00 89.94 86 ARG A C 1
ATOM 678 O O . ARG A 1 86 ? 1.034 -8.688 2.493 1.00 89.94 86 ARG A O 1
ATOM 685 N N . PHE A 1 87 ? 1.611 -6.895 1.275 1.00 92.38 87 PHE A N 1
ATOM 686 C CA . PHE A 1 87 ? 2.964 -6.782 1.813 1.00 92.38 87 PHE A CA 1
ATOM 687 C C . PHE A 1 87 ? 2.957 -6.205 3.228 1.00 92.38 87 PHE A C 1
ATOM 689 O O . PHE A 1 87 ? 3.738 -6.647 4.066 1.00 92.38 87 PHE A O 1
ATOM 696 N N . VAL A 1 88 ? 2.037 -5.273 3.500 1.00 91.19 88 VAL A N 1
ATOM 697 C CA . VAL A 1 88 ? 1.849 -4.685 4.833 1.00 91.19 88 VAL A CA 1
ATOM 698 C C . VAL A 1 88 ? 1.413 -5.740 5.846 1.00 91.19 88 VAL A C 1
ATOM 700 O O . VAL A 1 88 ? 2.039 -5.842 6.894 1.00 91.19 88 VAL A O 1
ATOM 703 N N . ILE A 1 89 ? 0.388 -6.537 5.518 1.00 88.06 89 ILE A N 1
ATOM 704 C CA . ILE A 1 89 ? -0.148 -7.578 6.412 1.00 88.06 89 ILE A CA 1
ATOM 705 C C . ILE A 1 89 ? 0.902 -8.660 6.693 1.00 88.06 89 ILE A C 1
ATOM 707 O O . ILE A 1 89 ? 0.970 -9.179 7.801 1.00 88.06 89 ILE A O 1
ATOM 711 N N . ARG A 1 90 ? 1.726 -9.011 5.696 1.00 89.50 90 ARG A N 1
ATOM 712 C CA . ARG A 1 90 ? 2.714 -10.086 5.837 1.00 89.50 90 ARG A CA 1
ATOM 713 C C . ARG A 1 90 ? 3.955 -9.667 6.623 1.00 89.50 90 ARG A C 1
ATOM 715 O O . ARG A 1 90 ? 4.333 -10.370 7.548 1.00 89.50 90 ARG A O 1
ATOM 722 N N . ASP A 1 91 ? 4.631 -8.602 6.189 1.00 91.25 91 ASP A N 1
ATOM 723 C CA . ASP A 1 91 ? 5.875 -8.107 6.801 1.00 91.25 91 ASP A CA 1
ATOM 724 C C . ASP A 1 91 ? 6.264 -6.751 6.187 1.00 91.25 91 ASP A C 1
ATOM 726 O O . ASP A 1 91 ? 7.059 -6.668 5.244 1.00 91.25 91 ASP A O 1
ATOM 730 N N . VAL A 1 92 ? 5.690 -5.665 6.706 1.00 90.94 92 VAL A N 1
ATOM 731 C CA . VAL A 1 92 ? 5.895 -4.325 6.138 1.00 90.94 92 VAL A CA 1
ATOM 732 C C . VAL A 1 92 ? 7.375 -3.918 6.062 1.00 90.94 92 VAL A C 1
ATOM 734 O O . VAL A 1 92 ? 7.790 -3.333 5.060 1.00 90.94 92 VAL A O 1
ATOM 737 N N . ARG A 1 93 ? 8.188 -4.240 7.079 1.00 91.69 93 ARG A N 1
ATOM 738 C CA . ARG A 1 93 ? 9.593 -3.810 7.152 1.00 91.69 93 ARG A CA 1
ATOM 739 C C . ARG A 1 93 ? 10.468 -4.634 6.211 1.00 91.69 93 ARG A C 1
ATOM 741 O O . ARG A 1 93 ? 11.238 -4.051 5.449 1.00 91.69 93 ARG A O 1
ATOM 748 N N . GLY A 1 94 ? 10.328 -5.959 6.199 1.00 93.88 94 GLY A N 1
ATOM 749 C CA . GLY A 1 94 ? 11.108 -6.793 5.286 1.00 93.88 94 GLY A CA 1
ATOM 750 C C . GLY A 1 94 ? 10.722 -6.575 3.824 1.00 93.88 94 GLY A C 1
ATOM 751 O O . GLY A 1 94 ? 11.594 -6.541 2.955 1.00 93.88 94 GLY A O 1
ATOM 752 N N . TRP A 1 95 ? 9.438 -6.360 3.519 1.00 94.81 95 TRP A N 1
ATOM 753 C CA . TRP A 1 95 ? 9.030 -6.000 2.159 1.00 94.81 95 TRP A CA 1
ATOM 754 C C . TRP A 1 95 ? 9.507 -4.610 1.749 1.00 94.81 95 TRP A C 1
ATOM 756 O O . TRP A 1 95 ? 9.926 -4.451 0.605 1.00 94.81 95 TRP A O 1
ATOM 766 N N . PHE A 1 96 ? 9.518 -3.626 2.651 1.00 95.12 96 PHE A N 1
ATOM 767 C CA . PHE A 1 96 ? 10.081 -2.307 2.356 1.00 95.12 96 PHE A CA 1
ATOM 768 C C . PHE A 1 96 ? 11.546 -2.400 1.911 1.00 95.12 96 PHE A C 1
ATOM 770 O O . PHE A 1 96 ? 11.905 -1.850 0.871 1.00 95.12 96 PHE A O 1
ATOM 777 N N . GLU A 1 97 ? 12.366 -3.164 2.635 1.00 93.94 97 GLU A N 1
ATOM 778 C CA . GLU A 1 97 ? 13.776 -3.383 2.292 1.00 93.94 97 GLU A CA 1
ATOM 779 C C . GLU A 1 97 ? 13.948 -4.117 0.951 1.00 93.94 97 GLU A C 1
ATOM 781 O O . GLU A 1 97 ? 14.754 -3.708 0.111 1.00 93.94 97 GLU A O 1
ATOM 786 N N . ARG A 1 98 ? 13.130 -5.144 0.681 1.00 94.81 98 ARG A N 1
ATOM 787 C CA . ARG A 1 98 ? 13.127 -5.842 -0.619 1.00 94.81 98 ARG A CA 1
ATOM 788 C C . ARG A 1 98 ? 12.758 -4.904 -1.767 1.00 94.81 98 ARG A C 1
ATOM 790 O O . ARG A 1 98 ? 13.457 -4.871 -2.777 1.00 94.81 98 ARG A O 1
ATOM 797 N N . PHE A 1 99 ? 11.693 -4.116 -1.613 1.00 94.88 99 PHE A N 1
ATOM 798 C CA . PHE A 1 99 ? 11.249 -3.168 -2.635 1.00 94.88 99 PHE A CA 1
ATOM 799 C C . PHE A 1 99 ? 12.217 -1.994 -2.812 1.00 94.88 99 PHE A C 1
ATOM 801 O O . PHE A 1 99 ? 12.336 -1.487 -3.924 1.00 94.88 99 PHE A O 1
ATOM 808 N N . LYS A 1 100 ? 12.964 -1.600 -1.773 1.00 93.75 100 LYS A N 1
ATOM 809 C CA . LYS A 1 100 ? 14.055 -0.620 -1.882 1.00 93.75 100 LYS A CA 1
ATOM 810 C C . LYS A 1 100 ? 15.123 -1.095 -2.870 1.00 93.75 100 LYS A C 1
ATOM 812 O O . LYS A 1 100 ? 15.472 -0.355 -3.790 1.00 93.75 100 LYS A O 1
ATOM 817 N N . ASN A 1 101 ? 15.578 -2.340 -2.723 1.00 94.38 101 ASN A N 1
ATOM 818 C CA . ASN A 1 101 ? 16.581 -2.938 -3.608 1.00 94.38 101 ASN A CA 1
ATOM 819 C C . ASN A 1 101 ? 16.010 -3.219 -5.005 1.00 94.38 101 ASN A C 1
ATOM 821 O O . ASN A 1 101 ? 16.631 -2.883 -6.010 1.00 94.38 101 ASN A O 1
ATOM 825 N N . LEU A 1 102 ? 14.794 -3.767 -5.086 1.00 94.50 102 LEU A N 1
ATOM 826 C CA . LEU A 1 102 ? 14.141 -4.087 -6.358 1.00 94.50 102 LEU A CA 1
ATOM 827 C C . LEU A 1 102 ? 13.899 -2.840 -7.217 1.00 94.50 102 LEU A C 1
ATOM 829 O O . LEU A 1 102 ? 14.100 -2.863 -8.430 1.00 94.50 102 LEU A O 1
ATOM 833 N N . ARG A 1 103 ? 13.513 -1.725 -6.592 1.00 93.88 103 ARG A N 1
ATOM 834 C CA . ARG A 1 103 ? 13.352 -0.433 -7.264 1.00 93.88 103 ARG A CA 1
ATOM 835 C C . ARG A 1 103 ? 14.675 0.082 -7.831 1.00 93.88 103 ARG A C 1
ATOM 837 O O . ARG A 1 103 ? 14.687 0.623 -8.931 1.00 93.88 103 ARG A O 1
ATOM 844 N N . LEU A 1 104 ? 15.784 -0.086 -7.107 1.00 94.19 104 LEU A N 1
ATOM 845 C CA . LEU A 1 104 ? 17.111 0.284 -7.611 1.00 94.19 104 LEU A CA 1
ATOM 846 C C . LEU A 1 104 ? 17.484 -0.561 -8.834 1.00 94.19 104 LEU A C 1
ATOM 848 O O . LEU A 1 104 ? 17.822 -0.002 -9.873 1.00 94.19 104 LEU A O 1
ATOM 852 N N . LEU A 1 105 ? 17.330 -1.885 -8.747 1.00 95.00 105 LEU A N 1
ATOM 853 C CA . LEU A 1 105 ? 17.620 -2.805 -9.853 1.00 95.00 105 LEU A CA 1
ATOM 854 C C . LEU A 1 105 ? 16.782 -2.502 -11.102 1.00 95.00 105 LEU A C 1
ATOM 856 O O . LEU A 1 105 ? 17.316 -2.403 -12.203 1.00 95.00 105 LEU A O 1
ATOM 860 N N . THR A 1 106 ? 15.474 -2.307 -10.933 1.00 93.81 106 THR A N 1
ATOM 861 C CA . THR A 1 106 ? 14.558 -1.991 -12.043 1.00 93.81 106 THR A CA 1
ATOM 862 C C . THR A 1 106 ? 14.821 -0.612 -12.643 1.00 93.81 106 THR A C 1
ATOM 864 O O . THR A 1 106 ? 14.706 -0.449 -13.856 1.00 93.81 106 THR A O 1
ATOM 867 N N . SER A 1 107 ? 15.253 0.364 -11.838 1.00 93.94 107 SER A N 1
ATOM 868 C CA . SER A 1 107 ? 15.696 1.667 -12.347 1.00 93.94 107 SER A CA 1
ATOM 869 C C . SER A 1 107 ? 16.939 1.523 -13.230 1.00 93.94 107 SER A C 1
ATOM 871 O O . SER A 1 107 ? 16.933 2.020 -14.356 1.00 93.94 107 SER A O 1
ATOM 873 N N . VAL A 1 108 ? 17.958 0.779 -12.778 1.00 95.81 108 VAL A N 1
ATOM 874 C CA . VAL A 1 108 ? 19.169 0.495 -13.572 1.00 95.81 108 VAL A CA 1
ATOM 875 C C . VAL A 1 108 ? 18.824 -0.256 -14.862 1.00 95.81 108 VAL A C 1
ATOM 877 O O . VAL A 1 108 ? 19.275 0.134 -15.936 1.00 95.81 108 VAL A O 1
ATOM 880 N N . ALA A 1 109 ? 17.965 -1.274 -14.787 1.00 93.88 109 ALA A N 1
ATOM 881 C CA . ALA A 1 109 ? 17.522 -2.026 -15.959 1.00 93.88 109 ALA A CA 1
ATOM 882 C C . ALA A 1 109 ? 16.764 -1.145 -16.969 1.00 93.88 109 ALA A C 1
ATOM 884 O O . ALA A 1 109 ? 16.992 -1.262 -18.172 1.00 93.88 109 ALA A O 1
ATOM 885 N N . SER A 1 110 ? 15.907 -0.229 -16.500 1.00 93.31 110 SER A N 1
ATOM 886 C CA . SER A 1 110 ? 15.186 0.700 -17.381 1.00 93.31 110 SER A CA 1
ATOM 887 C C . SER A 1 110 ? 16.127 1.671 -18.100 1.00 93.31 110 SER A C 1
ATOM 889 O O . SER A 1 110 ? 15.931 1.938 -19.283 1.00 93.31 110 SER A O 1
ATOM 891 N N . LEU A 1 111 ? 17.188 2.131 -17.425 1.00 94.44 111 LEU A N 1
ATOM 892 C CA . LEU A 1 111 ? 18.228 2.968 -18.027 1.00 94.44 111 LEU A CA 1
ATOM 893 C C . LEU A 1 111 ? 19.041 2.186 -19.064 1.00 94.44 111 LEU A C 1
ATOM 895 O O . LEU A 1 111 ? 19.306 2.703 -20.145 1.00 94.44 111 LEU A O 1
ATOM 899 N N . GLY A 1 112 ? 19.373 0.924 -18.777 1.00 93.88 112 GLY A N 1
ATOM 900 C CA . GLY A 1 112 ? 20.016 0.035 -19.746 1.00 93.88 112 GLY A CA 1
ATOM 901 C C . GLY A 1 112 ? 19.152 -0.205 -20.989 1.00 93.88 112 GLY A C 1
ATOM 902 O O . GLY A 1 112 ? 19.646 -0.119 -22.111 1.00 93.88 112 GLY A O 1
ATOM 903 N N . CYS A 1 113 ? 17.845 -0.425 -20.808 1.00 92.62 113 CYS A N 1
ATOM 904 C CA . CYS A 1 113 ? 16.903 -0.578 -21.921 1.00 92.62 113 CYS A CA 1
ATOM 905 C C . CYS A 1 113 ? 16.749 0.716 -22.730 1.00 92.62 113 CYS A C 1
ATOM 907 O O . CYS A 1 113 ? 16.647 0.656 -23.952 1.00 92.62 113 CYS A O 1
ATOM 909 N N . LEU A 1 114 ? 16.767 1.880 -22.071 1.00 93.69 114 LEU A N 1
ATOM 910 C CA . LEU A 1 114 ? 16.745 3.182 -22.738 1.00 93.69 114 LEU A CA 1
ATOM 911 C C . LEU A 1 114 ? 17.997 3.395 -23.595 1.00 93.69 114 LEU A C 1
ATOM 913 O O . LEU A 1 114 ? 17.896 3.835 -24.737 1.00 93.69 114 LEU A O 1
ATOM 917 N N . PHE A 1 115 ? 19.169 3.048 -23.062 1.00 94.12 115 PHE A N 1
ATOM 918 C CA . PHE A 1 115 ? 20.428 3.119 -23.800 1.00 94.12 115 PHE A CA 1
ATOM 919 C C . PHE A 1 115 ? 20.422 2.182 -25.015 1.00 94.12 115 PHE A C 1
ATOM 921 O O . PHE A 1 115 ? 20.770 2.589 -26.119 1.00 94.12 115 PHE A O 1
ATOM 928 N N . TYR A 1 116 ? 19.947 0.947 -24.839 1.00 92.06 116 TYR A N 1
ATOM 929 C CA . TYR A 1 116 ? 19.811 -0.018 -25.931 1.00 92.06 116 TYR A CA 1
ATOM 930 C C . TYR A 1 116 ? 18.822 0.439 -27.017 1.00 92.06 116 TYR A C 1
ATOM 932 O O . TYR A 1 116 ? 19.090 0.285 -28.212 1.00 92.06 116 TYR A O 1
ATOM 940 N N . LEU A 1 117 ? 17.703 1.050 -26.611 1.00 93.88 117 LEU A N 1
ATOM 941 C CA . LEU A 1 117 ? 16.742 1.678 -27.517 1.00 93.88 117 LEU A CA 1
ATOM 942 C C . LEU A 1 117 ? 17.390 2.803 -28.334 1.00 93.88 117 LEU A C 1
ATOM 944 O O . LEU A 1 117 ? 17.121 2.900 -29.527 1.00 93.88 117 LEU A O 1
ATOM 948 N N . ALA A 1 118 ? 18.267 3.604 -27.725 1.00 92.69 118 ALA A N 1
ATOM 949 C CA . ALA A 1 118 ? 18.945 4.704 -28.407 1.00 92.69 118 ALA A CA 1
ATOM 950 C C . ALA A 1 118 ? 19.902 4.230 -29.518 1.00 92.69 118 ALA A C 1
ATOM 952 O O . ALA A 1 118 ? 20.122 4.963 -30.477 1.00 92.69 118 ALA A O 1
ATOM 953 N N . ILE A 1 119 ? 20.452 3.014 -29.399 1.00 93.38 119 ILE A N 1
ATOM 954 C CA . ILE A 1 119 ? 21.374 2.432 -30.388 1.00 93.38 119 ILE A CA 1
ATOM 955 C C . ILE A 1 119 ? 20.619 1.701 -31.502 1.00 93.38 119 ILE A C 1
ATOM 957 O O . ILE A 1 119 ? 20.919 1.903 -32.674 1.00 93.38 119 ILE A O 1
ATOM 961 N N . SER A 1 120 ? 19.670 0.830 -31.147 1.00 90.31 120 SER A N 1
ATOM 962 C CA . SER A 1 120 ? 19.037 -0.071 -32.129 1.00 90.31 120 SER A CA 1
ATOM 963 C C . SER A 1 120 ? 17.791 0.541 -32.782 1.00 90.31 120 SER A C 1
ATOM 965 O O . SER A 1 120 ? 17.468 0.205 -33.911 1.00 90.31 120 SER A O 1
ATOM 967 N N . ALA A 1 121 ? 17.079 1.433 -32.080 1.00 87.94 121 ALA A N 1
ATOM 968 C CA . ALA A 1 121 ? 15.856 2.113 -32.537 1.00 87.94 121 ALA A CA 1
ATOM 969 C C . ALA A 1 121 ? 14.720 1.204 -33.080 1.00 87.94 121 ALA A C 1
ATOM 971 O O . ALA A 1 121 ? 13.814 1.671 -33.771 1.00 87.94 121 ALA A O 1
ATOM 972 N N . ASP A 1 122 ? 14.721 -0.084 -32.726 1.00 91.31 122 ASP A N 1
ATOM 973 C CA . ASP A 1 122 ? 13.713 -1.060 -33.148 1.00 91.31 122 ASP A CA 1
ATOM 974 C C . ASP A 1 122 ? 12.416 -1.041 -32.315 1.00 91.31 122 ASP A C 1
ATOM 976 O O . ASP A 1 122 ? 12.380 -0.707 -31.130 1.00 91.31 122 ASP A O 1
ATOM 980 N N . LYS A 1 123 ? 11.316 -1.538 -32.900 1.00 91.25 123 LYS A N 1
ATOM 981 C CA . LYS A 1 123 ? 10.036 -1.729 -32.178 1.00 91.25 123 LYS A CA 1
ATOM 982 C C . LYS A 1 123 ? 10.171 -2.677 -30.977 1.00 91.25 123 LYS A C 1
ATOM 984 O O . LYS A 1 123 ? 9.456 -2.532 -29.986 1.00 91.25 123 LYS A O 1
ATOM 989 N N . LEU A 1 124 ? 11.083 -3.643 -31.067 1.00 91.06 124 LEU A N 1
ATOM 990 C CA . LEU A 1 124 ? 11.345 -4.625 -30.016 1.00 91.06 124 LEU A CA 1
ATOM 991 C C . LEU A 1 124 ? 12.040 -3.982 -28.803 1.00 91.06 124 LEU A C 1
ATOM 993 O O . LEU A 1 124 ? 11.627 -4.209 -27.667 1.00 91.06 124 LEU A O 1
ATOM 997 N N . SER A 1 125 ? 13.048 -3.131 -29.029 1.00 89.94 125 SER A N 1
ATOM 998 C CA . SER A 1 125 ? 13.733 -2.405 -27.951 1.00 89.94 125 SER A CA 1
ATOM 999 C C . SER A 1 125 ? 12.808 -1.385 -27.281 1.00 89.94 125 SER A C 1
ATOM 1001 O O . SER A 1 125 ? 12.868 -1.217 -26.062 1.00 89.94 125 SER A O 1
ATOM 1003 N N . LEU A 1 126 ? 11.873 -0.793 -28.037 1.00 91.19 126 LEU A N 1
ATOM 1004 C CA . LEU A 1 126 ? 10.821 0.062 -27.482 1.00 91.19 126 LEU A CA 1
ATOM 1005 C C . LEU A 1 126 ? 9.906 -0.724 -26.534 1.00 91.19 126 LEU A C 1
ATOM 1007 O O . LEU A 1 126 ? 9.617 -0.260 -25.431 1.00 91.19 126 LEU A O 1
ATOM 1011 N N . ALA A 1 127 ? 9.475 -1.924 -26.931 1.00 92.62 127 ALA A N 1
ATOM 1012 C CA . ALA A 1 127 ? 8.639 -2.777 -26.090 1.00 92.62 127 ALA A CA 1
ATOM 1013 C C . ALA A 1 127 ? 9.351 -3.171 -24.782 1.00 92.62 127 ALA A C 1
ATOM 1015 O O . ALA A 1 127 ? 8.748 -3.083 -23.709 1.00 92.62 127 ALA A O 1
ATOM 1016 N N . PHE A 1 128 ? 10.637 -3.537 -24.845 1.00 92.6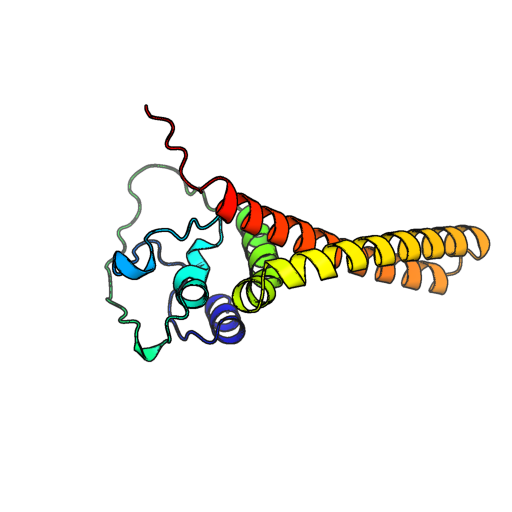9 128 PHE A N 1
ATOM 1017 C CA . PHE A 1 128 ? 11.431 -3.845 -23.650 1.00 92.69 128 PHE A CA 1
ATOM 1018 C C . PHE A 1 128 ? 11.584 -2.646 -22.718 1.00 92.69 128 PHE A C 1
ATOM 1020 O O . PHE A 1 128 ? 11.408 -2.790 -21.507 1.00 92.69 128 PHE A O 1
ATOM 1027 N N . PHE A 1 129 ? 11.855 -1.461 -23.269 1.00 93.94 129 PHE A N 1
ATOM 1028 C CA . PHE A 1 129 ? 11.928 -0.236 -22.483 1.00 93.94 129 PHE A CA 1
ATOM 1029 C C . PHE A 1 129 ? 10.600 0.060 -21.779 1.00 93.94 129 PHE A C 1
ATOM 1031 O O . PHE A 1 129 ? 10.585 0.233 -20.563 1.00 93.94 129 PHE A O 1
ATOM 1038 N N . LEU A 1 130 ? 9.477 0.030 -22.503 1.00 93.81 130 LEU A N 1
ATOM 1039 C CA . LEU A 1 130 ? 8.157 0.283 -21.919 1.00 93.81 130 LEU A CA 1
ATOM 1040 C C . LEU A 1 130 ? 7.825 -0.712 -20.801 1.00 93.81 130 LEU A C 1
ATOM 1042 O O . LEU A 1 130 ? 7.348 -0.307 -19.741 1.00 93.81 130 LEU A O 1
ATOM 1046 N N . LEU A 1 131 ? 8.119 -1.999 -20.996 1.00 94.19 131 LEU A N 1
ATOM 1047 C CA . LEU A 1 131 ? 7.880 -3.024 -19.981 1.00 94.19 131 LEU A CA 1
ATOM 1048 C C . LEU A 1 131 ? 8.755 -2.808 -18.736 1.00 94.19 131 LEU A C 1
ATOM 1050 O O . LEU A 1 131 ? 8.248 -2.865 -17.612 1.00 94.19 131 LEU A O 1
ATOM 1054 N N . ALA A 1 132 ? 10.040 -2.491 -18.920 1.00 93.62 132 ALA A N 1
ATOM 1055 C CA . ALA A 1 132 ? 10.950 -2.164 -17.824 1.00 93.62 132 ALA A CA 1
ATOM 1056 C C . ALA A 1 132 ? 10.501 -0.904 -17.061 1.00 93.62 132 ALA A C 1
ATOM 1058 O O . ALA A 1 132 ? 10.527 -0.882 -15.828 1.00 93.62 132 ALA A O 1
ATOM 1059 N N . SER A 1 133 ? 10.028 0.125 -17.768 1.00 93.88 133 SER A N 1
ATOM 1060 C CA . SER A 1 133 ? 9.500 1.358 -17.176 1.00 93.88 133 SER A CA 1
ATOM 1061 C C . SER A 1 133 ? 8.212 1.126 -16.387 1.00 93.88 133 SER A C 1
ATOM 1063 O O . SER A 1 133 ? 8.077 1.651 -15.281 1.00 93.88 133 SER A O 1
ATOM 1065 N N . ILE A 1 134 ? 7.286 0.310 -16.903 1.00 95.19 134 ILE A N 1
ATOM 1066 C CA . ILE A 1 134 ? 6.057 -0.063 -16.187 1.00 95.19 134 ILE A CA 1
ATOM 1067 C C . ILE A 1 134 ? 6.405 -0.819 -14.901 1.00 95.19 134 ILE A C 1
ATOM 1069 O O . ILE A 1 134 ? 5.880 -0.495 -13.833 1.00 95.19 134 ILE A O 1
ATOM 1073 N N . LEU A 1 135 ? 7.325 -1.785 -14.969 1.00 94.44 135 LEU A N 1
ATOM 1074 C CA . LEU A 1 135 ? 7.760 -2.537 -13.793 1.00 94.44 135 LEU A CA 1
ATOM 1075 C C . LEU A 1 135 ? 8.444 -1.635 -12.753 1.00 94.44 135 LEU A C 1
ATOM 1077 O O . LEU A 1 135 ? 8.171 -1.763 -11.556 1.00 94.44 135 LEU A O 1
ATOM 1081 N N . ASN A 1 136 ? 9.284 -0.696 -13.197 1.00 95.00 136 ASN A N 1
ATOM 1082 C CA . ASN A 1 136 ? 9.917 0.290 -12.322 1.00 95.00 136 ASN A CA 1
ATOM 1083 C C . ASN A 1 136 ? 8.867 1.172 -11.625 1.00 95.00 136 ASN A C 1
ATOM 1085 O O . ASN A 1 136 ? 8.918 1.351 -10.408 1.00 95.00 136 ASN A O 1
ATOM 1089 N N . LEU A 1 137 ? 7.860 1.655 -12.362 1.00 94.62 137 LEU A N 1
ATOM 1090 C CA . LEU A 1 137 ? 6.762 2.445 -11.801 1.00 94.62 137 LEU A CA 1
ATOM 1091 C C . LEU A 1 137 ? 5.979 1.656 -10.739 1.00 94.62 137 LEU A C 1
ATOM 1093 O O . LEU A 1 137 ? 5.687 2.178 -9.661 1.00 94.62 137 LEU A O 1
ATOM 1097 N N . LEU A 1 138 ? 5.681 0.381 -10.997 1.00 94.69 138 LEU A N 1
ATOM 1098 C CA . LEU A 1 138 ? 5.021 -0.489 -10.021 1.00 94.69 138 LEU A CA 1
ATOM 1099 C C . LEU A 1 138 ? 5.872 -0.667 -8.754 1.00 94.69 138 LEU A C 1
ATOM 1101 O O . LEU A 1 138 ? 5.377 -0.447 -7.648 1.00 94.69 138 LEU A O 1
ATOM 1105 N N . CYS A 1 139 ? 7.164 -0.975 -8.891 1.00 94.81 139 CYS A N 1
ATOM 1106 C CA . CYS A 1 139 ? 8.073 -1.112 -7.748 1.00 94.81 139 CYS A CA 1
ATOM 1107 C C . CYS A 1 139 ? 8.197 0.195 -6.950 1.00 94.81 139 CYS A C 1
ATOM 1109 O O . CYS A 1 139 ? 8.192 0.181 -5.718 1.00 94.81 139 CYS A O 1
ATOM 1111 N N . TRP A 1 140 ? 8.262 1.332 -7.647 1.00 94.56 140 TRP A N 1
ATOM 1112 C CA . TRP A 1 140 ? 8.321 2.663 -7.052 1.00 94.56 140 TRP A CA 1
ATOM 1113 C C . TRP A 1 140 ? 7.064 2.988 -6.236 1.00 94.56 140 TRP A C 1
ATOM 1115 O O . TRP A 1 140 ? 7.166 3.422 -5.086 1.00 94.56 140 TRP A O 1
ATOM 1125 N N . THR A 1 141 ? 5.874 2.745 -6.792 1.00 94.00 141 THR A N 1
ATOM 1126 C CA . THR A 1 141 ? 4.607 3.022 -6.095 1.00 94.00 141 THR A CA 1
ATOM 1127 C C . THR A 1 141 ? 4.433 2.171 -4.837 1.00 94.00 141 THR A C 1
ATOM 1129 O O . THR A 1 141 ? 4.031 2.708 -3.800 1.00 94.00 141 THR A O 1
ATOM 1132 N N . ILE A 1 142 ? 4.791 0.882 -4.889 1.00 94.69 142 ILE A N 1
ATOM 1133 C CA . ILE A 1 142 ? 4.747 -0.015 -3.725 1.00 94.69 142 ILE A CA 1
ATOM 1134 C C . ILE A 1 142 ? 5.751 0.444 -2.661 1.00 94.69 142 ILE A C 1
ATOM 1136 O O . ILE A 1 142 ? 5.378 0.598 -1.498 1.00 94.69 142 ILE A O 1
ATOM 1140 N N . TYR A 1 143 ? 6.995 0.746 -3.051 1.00 95.06 143 TYR A N 1
ATOM 1141 C CA . TYR A 1 143 ? 8.029 1.250 -2.141 1.00 95.06 143 TYR A CA 1
ATOM 1142 C C . TYR A 1 143 ? 7.582 2.515 -1.395 1.00 95.06 143 TYR A C 1
ATOM 1144 O O . TYR A 1 143 ? 7.658 2.577 -0.164 1.00 95.06 143 TYR A O 1
ATOM 1152 N N . LEU A 1 144 ? 7.063 3.513 -2.119 1.00 93.31 144 LEU A N 1
ATOM 1153 C CA . LEU A 1 144 ? 6.589 4.756 -1.509 1.00 93.31 144 LEU A CA 1
ATOM 1154 C C . LEU A 1 144 ? 5.445 4.515 -0.524 1.00 93.31 144 LEU A C 1
ATOM 1156 O O . LEU A 1 144 ? 5.404 5.139 0.539 1.00 93.31 144 LEU A O 1
ATOM 1160 N N . ASN A 1 145 ? 4.513 3.627 -0.869 1.00 93.88 145 ASN A N 1
ATOM 1161 C CA . ASN A 1 145 ? 3.351 3.370 -0.031 1.00 93.88 145 ASN A CA 1
ATOM 1162 C C . ASN A 1 145 ? 3.706 2.540 1.217 1.00 93.88 145 ASN A C 1
ATOM 1164 O O . ASN A 1 145 ? 3.172 2.816 2.290 1.00 93.88 145 ASN A O 1
ATOM 1168 N N . LEU A 1 146 ? 4.662 1.607 1.118 1.00 93.88 146 LEU A N 1
ATOM 1169 C CA . LEU A 1 146 ? 5.244 0.918 2.277 1.00 93.88 146 LEU A CA 1
ATOM 1170 C C . LEU A 1 146 ? 5.973 1.900 3.199 1.00 93.88 146 LEU A C 1
ATOM 1172 O O . LEU A 1 146 ? 5.751 1.890 4.407 1.00 93.88 146 LEU A O 1
ATOM 1176 N N . GLY A 1 147 ? 6.774 2.809 2.635 1.00 92.44 147 GLY A N 1
ATOM 1177 C CA . GLY A 1 147 ? 7.441 3.861 3.403 1.00 92.44 147 GLY A CA 1
ATOM 1178 C C . GLY A 1 147 ? 6.450 4.799 4.099 1.00 92.44 147 GLY A C 1
ATOM 1179 O O . GLY A 1 147 ? 6.656 5.172 5.250 1.00 92.44 147 GLY A O 1
ATOM 1180 N N . ARG A 1 148 ? 5.334 5.139 3.437 1.00 91.88 148 ARG A N 1
ATOM 1181 C CA . ARG A 1 148 ? 4.228 5.903 4.041 1.00 91.88 148 ARG A CA 1
ATOM 1182 C C . ARG A 1 148 ? 3.633 5.174 5.246 1.00 91.88 148 ARG A C 1
ATOM 1184 O O . ARG A 1 148 ? 3.349 5.816 6.252 1.00 91.88 148 ARG A O 1
ATOM 1191 N N . PHE A 1 149 ? 3.465 3.856 5.152 1.00 91.12 149 PHE A N 1
ATOM 1192 C CA . PHE A 1 149 ? 2.960 3.046 6.257 1.00 91.12 149 PHE A CA 1
ATOM 1193 C C . PHE A 1 149 ? 3.951 2.974 7.422 1.00 91.12 149 PHE A C 1
ATOM 1195 O O . PHE A 1 149 ? 3.560 3.198 8.562 1.00 91.12 149 PHE A O 1
ATOM 1202 N N . LEU A 1 150 ? 5.236 2.741 7.147 1.00 90.75 150 LEU A N 1
ATOM 1203 C CA . LEU A 1 150 ? 6.277 2.706 8.180 1.00 90.75 150 LEU A CA 1
ATOM 1204 C C . LEU A 1 150 ? 6.438 4.045 8.905 1.00 90.75 150 LEU A C 1
ATOM 1206 O O . LEU A 1 150 ? 6.557 4.059 10.127 1.00 90.75 150 LEU A O 1
ATOM 1210 N N . ARG A 1 151 ? 6.396 5.171 8.179 1.00 89.25 151 ARG A N 1
ATOM 1211 C CA . ARG A 1 151 ? 6.428 6.504 8.801 1.00 89.25 151 ARG A CA 1
ATOM 1212 C C . ARG A 1 151 ? 5.250 6.720 9.739 1.00 89.25 151 ARG A C 1
ATOM 1214 O O . ARG A 1 151 ? 5.455 7.184 10.849 1.00 89.25 151 ARG A O 1
ATOM 1221 N N . ALA A 1 152 ? 4.048 6.301 9.343 1.00 88.38 152 ALA A N 1
ATOM 1222 C CA . ALA A 1 152 ? 2.877 6.362 10.214 1.00 88.38 152 ALA A CA 1
ATOM 1223 C C . ALA A 1 152 ? 3.053 5.554 11.514 1.00 88.38 152 ALA A C 1
ATOM 1225 O O . ALA A 1 152 ? 2.605 6.016 12.559 1.00 88.38 152 ALA A O 1
ATOM 1226 N N . GLN A 1 153 ? 3.748 4.408 11.469 1.00 85.56 153 GLN A N 1
ATOM 1227 C CA . GLN A 1 153 ? 4.092 3.634 12.673 1.00 85.56 153 GLN A CA 1
ATOM 1228 C C . GLN A 1 153 ? 5.079 4.358 13.595 1.00 85.56 153 GLN A C 1
ATOM 1230 O O . GLN A 1 153 ? 4.973 4.237 14.809 1.00 85.56 153 GLN A O 1
ATOM 1235 N N . HIS A 1 154 ? 6.029 5.106 13.033 1.00 83.38 154 HIS A N 1
ATOM 1236 C CA . HIS A 1 154 ? 7.074 5.780 13.805 1.00 83.38 154 HIS A CA 1
ATOM 1237 C C . HIS A 1 154 ? 6.646 7.158 14.334 1.00 83.38 154 HIS A C 1
ATOM 1239 O O . HIS A 1 154 ? 6.947 7.519 15.465 1.00 83.38 154 HIS A O 1
ATOM 1245 N N . GLU A 1 155 ? 5.968 7.948 13.506 1.00 79.69 155 GLU A N 1
ATOM 1246 C CA . GLU A 1 155 ? 5.602 9.340 13.801 1.00 79.69 155 GLU A CA 1
ATOM 1247 C C . GLU A 1 155 ? 4.245 9.455 14.512 1.00 79.69 155 GLU A C 1
ATOM 1249 O O . GLU A 1 155 ? 3.927 10.507 15.070 1.00 79.69 155 GLU A O 1
ATOM 1254 N N . GLY A 1 156 ? 3.443 8.384 14.495 1.00 70.00 156 GLY A N 1
ATOM 1255 C CA . GLY A 1 156 ? 2.033 8.435 14.856 1.00 70.00 156 GLY A CA 1
ATOM 1256 C C . GLY A 1 156 ? 1.198 9.141 13.779 1.00 70.00 156 GLY A C 1
ATOM 1257 O O . GLY A 1 156 ? 1.676 9.969 13.009 1.00 70.00 156 GLY A O 1
ATOM 1258 N N . VAL A 1 157 ? -0.084 8.790 13.686 1.00 61.41 157 VAL A N 1
ATOM 1259 C CA . VAL A 1 157 ? -0.979 9.285 12.615 1.00 61.41 157 VAL A CA 1
ATOM 1260 C C . VAL A 1 157 ? -1.772 10.519 13.028 1.00 61.41 157 VAL A C 1
ATOM 1262 O O . VAL A 1 157 ? -2.220 11.282 12.175 1.00 61.41 157 VAL A O 1
ATOM 1265 N N . PHE A 1 158 ? -1.903 10.752 14.331 1.00 51.97 158 PHE A N 1
ATOM 1266 C CA . PHE A 1 158 ? -2.642 11.878 14.878 1.00 51.97 158 PHE A CA 1
ATOM 1267 C C . PHE A 1 158 ? -1.695 12.793 15.649 1.00 51.97 158 PHE A C 1
ATOM 1269 O O . PHE A 1 158 ? -1.616 12.740 16.870 1.00 51.97 158 PHE A O 1
ATOM 1276 N N . LYS A 1 1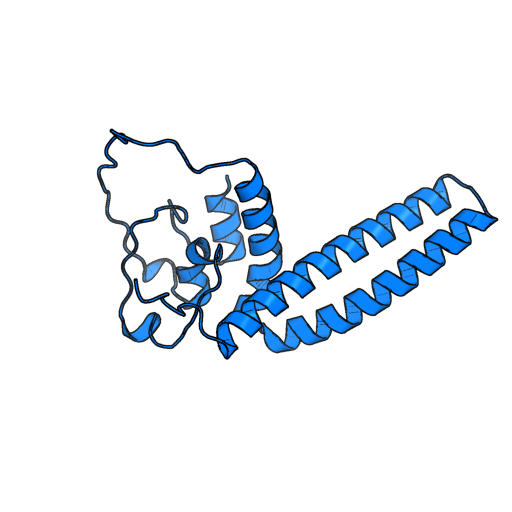59 ? -1.016 13.693 14.932 1.00 46.22 159 LYS A N 1
ATOM 1277 C CA . LYS A 1 159 ? -0.808 15.033 15.483 1.00 46.22 159 LYS A CA 1
ATOM 1278 C C . LYS A 1 159 ? -2.120 15.762 15.247 1.00 46.22 159 LYS A C 1
ATOM 1280 O O . LYS A 1 159 ? -2.323 16.328 14.174 1.00 46.22 159 LYS A O 1
ATOM 1285 N N . GLY A 1 160 ? -3.055 15.660 16.191 1.00 39.47 160 GLY A N 1
ATOM 1286 C CA . GLY A 1 160 ? -4.139 16.631 16.223 1.00 39.47 160 GLY A CA 1
ATOM 1287 C C . GLY A 1 160 ? -3.470 18.000 16.214 1.00 39.47 160 GLY A C 1
ATOM 1288 O O . GLY A 1 160 ? -2.673 18.288 17.102 1.00 39.47 160 GLY A O 1
ATOM 1289 N N . LYS A 1 161 ? -3.702 18.814 15.180 1.00 35.91 161 LYS A N 1
ATOM 1290 C CA . LYS A 1 161 ? -3.614 20.250 15.415 1.00 35.91 161 LYS A CA 1
ATOM 1291 C C . LYS A 1 161 ? -4.698 20.497 16.451 1.00 35.91 161 LYS A C 1
ATOM 1293 O O . LYS A 1 161 ? -5.874 20.383 16.112 1.00 35.91 161 LYS A O 1
ATOM 1298 N N . GLU A 1 162 ? -4.292 20.686 17.702 1.00 30.70 162 GLU A N 1
ATOM 1299 C CA . GLU A 1 162 ? -5.132 21.382 18.664 1.00 30.70 162 GLU A CA 1
ATOM 1300 C C . GLU A 1 162 ? -5.562 22.675 17.963 1.00 30.70 162 GLU A C 1
ATOM 1302 O O . GLU A 1 162 ? -4.721 23.440 17.480 1.00 30.70 162 GLU A O 1
ATOM 1307 N N . ILE A 1 163 ? -6.868 22.784 17.734 1.00 36.84 163 ILE A N 1
ATOM 1308 C CA . ILE A 1 163 ? -7.521 24.023 17.319 1.00 36.84 163 ILE A CA 1
ATOM 1309 C C . ILE A 1 163 ? -7.801 24.787 18.603 1.00 36.84 163 ILE A C 1
ATOM 1311 O O . ILE A 1 163 ? -8.299 24.127 19.545 1.00 36.84 163 ILE A O 1
#